Protein AF-A0A0B6XUL5-F1 (afdb_monomer)

Structure (mmCIF, N/CA/C/O backbone):
data_AF-A0A0B6XUL5-F1
#
_entry.id   AF-A0A0B6XUL5-F1
#
loop_
_atom_site.group_PDB
_atom_site.id
_atom_site.type_symbol
_atom_site.label_atom_id
_atom_site.label_alt_id
_atom_site.label_comp_id
_atom_site.label_asym_id
_atom_site.label_entity_id
_atom_site.label_seq_id
_atom_site.pdbx_PDB_ins_code
_atom_site.Cartn_x
_atom_site.Cartn_y
_atom_site.Cartn_z
_atom_site.occupancy
_atom_site.B_iso_or_equiv
_atom_site.auth_seq_id
_atom_site.auth_comp_id
_atom_site.auth_asym_id
_atom_site.auth_atom_id
_atom_site.pdbx_PDB_model_num
ATOM 1 N N . THR A 1 1 ? 9.939 3.123 -49.275 1.00 38.72 1 THR A N 1
ATOM 2 C CA . THR A 1 1 ? 10.089 4.215 -48.293 1.00 38.72 1 THR A CA 1
ATOM 3 C C . THR A 1 1 ? 10.176 3.565 -46.933 1.00 38.72 1 THR A C 1
ATOM 5 O O . THR A 1 1 ? 9.162 3.122 -46.413 1.00 38.72 1 THR A O 1
ATOM 8 N N . ALA A 1 2 ? 11.396 3.296 -46.470 1.00 46.31 2 ALA A N 1
ATOM 9 C CA . ALA A 1 2 ? 11.623 2.511 -45.262 1.00 46.31 2 ALA A CA 1
ATOM 10 C C . ALA A 1 2 ? 11.277 3.372 -44.044 1.00 46.31 2 ALA A C 1
ATOM 12 O O . ALA A 1 2 ? 11.839 4.451 -43.887 1.00 46.31 2 ALA A O 1
ATOM 13 N N . ALA A 1 3 ? 10.323 2.921 -43.231 1.00 58.12 3 ALA A N 1
ATOM 14 C CA . ALA A 1 3 ? 10.054 3.530 -41.939 1.00 58.12 3 ALA A CA 1
ATOM 15 C C . ALA A 1 3 ? 11.322 3.405 -41.082 1.00 58.12 3 ALA A C 1
ATOM 17 O O . ALA A 1 3 ? 11.809 2.299 -40.845 1.00 58.12 3 ALA A O 1
ATOM 18 N N . GLU A 1 4 ? 11.881 4.541 -40.680 1.00 56.44 4 GLU A N 1
ATOM 19 C CA . GLU A 1 4 ? 12.996 4.625 -39.745 1.00 56.44 4 GLU A CA 1
ATOM 20 C C . GLU A 1 4 ? 12.619 3.874 -38.461 1.00 56.44 4 GLU A C 1
ATOM 22 O O . GLU A 1 4 ? 11.675 4.234 -37.757 1.00 56.44 4 GLU A O 1
ATOM 27 N N . LYS A 1 5 ? 13.301 2.757 -38.193 1.00 61.59 5 LYS A N 1
ATOM 28 C CA . LYS A 1 5 ? 13.048 1.922 -37.018 1.00 61.59 5 LYS A CA 1
ATOM 29 C C . LYS A 1 5 ? 13.690 2.614 -35.821 1.00 61.59 5 LYS A C 1
ATOM 31 O O . LYS A 1 5 ? 14.848 2.347 -35.508 1.00 61.59 5 LYS A O 1
ATOM 36 N N . LEU A 1 6 ? 12.952 3.534 -35.202 1.00 65.94 6 LEU A N 1
ATOM 37 C CA . LEU A 1 6 ? 13.371 4.187 -33.965 1.00 65.94 6 LEU A CA 1
ATOM 38 C C . LEU A 1 6 ? 13.800 3.102 -32.956 1.00 65.94 6 LEU A C 1
ATOM 40 O O . LEU A 1 6 ? 13.073 2.113 -32.792 1.00 65.94 6 LEU A O 1
ATOM 44 N N . PRO A 1 7 ? 14.981 3.223 -32.321 1.00 68.62 7 PRO A N 1
ATOM 45 C CA . PRO A 1 7 ? 15.407 2.272 -31.304 1.00 68.62 7 PRO A CA 1
ATOM 46 C C . PRO A 1 7 ? 14.345 2.223 -30.204 1.00 68.62 7 PRO A C 1
ATOM 48 O O . PRO A 1 7 ? 13.855 3.261 -29.764 1.00 68.62 7 PRO A O 1
ATOM 51 N N . VAL A 1 8 ? 13.953 1.011 -29.797 1.00 66.94 8 VAL A N 1
ATOM 52 C CA . VAL A 1 8 ? 12.979 0.817 -28.712 1.00 66.94 8 VAL A CA 1
ATOM 53 C C . VAL A 1 8 ? 13.486 1.572 -27.476 1.00 66.94 8 VAL A C 1
ATOM 55 O O . VAL A 1 8 ? 14.565 1.216 -26.997 1.00 66.94 8 VAL A O 1
ATOM 58 N N . PRO A 1 9 ? 12.750 2.581 -26.963 1.00 69.81 9 PRO A N 1
ATOM 59 C CA . PRO A 1 9 ? 13.262 3.509 -25.948 1.00 69.81 9 PRO A CA 1
ATOM 60 C C . PRO A 1 9 ? 13.766 2.832 -24.667 1.00 69.81 9 PRO A C 1
ATOM 62 O O . PRO A 1 9 ? 14.695 3.327 -24.039 1.00 69.81 9 PRO A O 1
ATOM 65 N N . ASP A 1 10 ? 13.197 1.671 -24.322 1.00 69.81 10 ASP A N 1
ATOM 66 C CA . ASP A 1 10 ? 13.392 1.026 -23.017 1.00 69.81 10 ASP A CA 1
ATOM 67 C C . ASP A 1 10 ? 14.180 -0.296 -23.070 1.00 69.81 10 ASP A C 1
ATOM 69 O O . ASP A 1 10 ? 14.289 -0.989 -22.059 1.00 69.81 10 ASP A O 1
ATOM 73 N N . GLY A 1 11 ? 14.671 -0.725 -24.242 1.00 76.69 11 GLY A N 1
ATOM 74 C CA . GLY A 1 11 ? 15.486 -1.949 -24.374 1.00 76.69 11 GLY A CA 1
ATOM 75 C C . GLY A 1 11 ? 14.820 -3.255 -23.898 1.00 76.69 11 GLY A C 1
ATOM 76 O O . GLY A 1 11 ? 15.504 -4.251 -23.680 1.00 76.69 11 GLY A O 1
ATOM 77 N N . GLY A 1 12 ? 13.493 -3.261 -23.720 1.00 82.25 12 GLY A N 1
ATOM 78 C CA . GLY A 1 12 ? 12.738 -4.386 -23.163 1.00 82.25 12 GLY A CA 1
ATOM 79 C C . GLY A 1 12 ? 12.492 -4.320 -21.651 1.00 82.25 12 GLY A C 1
ATOM 80 O O . GLY A 1 12 ? 11.839 -5.212 -21.132 1.00 82.25 12 GLY A O 1
ATOM 81 N N . TYR A 1 13 ? 12.920 -3.279 -20.931 1.00 86.31 13 TYR A N 1
ATOM 82 C CA . TYR A 1 13 ? 12.685 -3.142 -19.481 1.00 86.31 13 TYR A CA 1
ATOM 83 C C . TYR A 1 13 ? 11.209 -2.902 -19.102 1.00 86.31 13 TYR A C 1
ATOM 85 O O . TYR A 1 13 ? 10.812 -3.106 -17.955 1.00 86.31 13 TYR A O 1
ATOM 93 N N . GLY A 1 14 ? 10.364 -2.533 -20.071 1.00 88.75 14 GLY A N 1
ATOM 94 C CA . GLY A 1 14 ? 8.947 -2.240 -19.844 1.00 88.75 14 GLY A CA 1
ATOM 95 C C . GLY A 1 14 ? 8.170 -3.357 -19.134 1.00 88.75 14 GLY A C 1
ATOM 96 O O . GLY A 1 14 ? 7.261 -3.063 -18.362 1.00 88.75 14 GLY A O 1
ATOM 97 N N . TRP A 1 15 ? 8.546 -4.633 -19.298 1.00 89.62 15 TRP A N 1
ATOM 98 C CA . TRP A 1 15 ? 7.855 -5.727 -18.603 1.00 89.62 15 TRP A CA 1
ATOM 99 C C . TRP A 1 15 ? 8.102 -5.730 -17.087 1.00 89.62 15 TRP A C 1
ATOM 101 O O . TRP A 1 15 ? 7.190 -6.061 -16.330 1.00 89.62 15 TRP A O 1
ATOM 111 N N . PHE A 1 16 ? 9.284 -5.310 -16.623 1.00 92.31 16 PHE A N 1
ATOM 112 C CA . PHE A 1 16 ? 9.561 -5.155 -15.191 1.00 92.31 16 PHE A CA 1
ATOM 113 C C . PHE A 1 1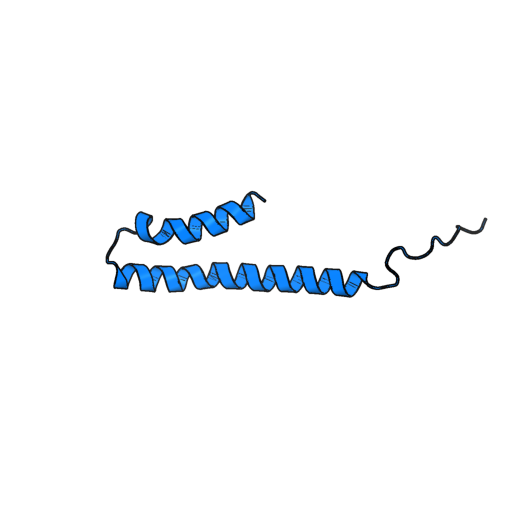6 ? 8.746 -4.013 -14.590 1.00 92.31 16 PHE A C 1
ATOM 115 O O . PHE A 1 16 ? 8.254 -4.134 -13.470 1.00 92.31 16 PHE A O 1
ATOM 122 N N . VAL A 1 17 ? 8.559 -2.929 -15.348 1.00 92.81 17 VAL A N 1
ATOM 123 C CA . VAL A 1 17 ? 7.712 -1.802 -14.937 1.00 92.81 17 VAL A C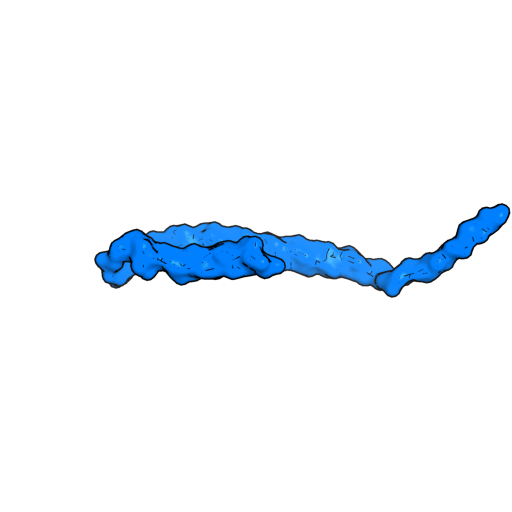A 1
ATOM 124 C C . VAL A 1 17 ? 6.262 -2.261 -14.792 1.00 92.81 17 VAL A C 1
ATOM 126 O O . VAL A 1 17 ? 5.650 -2.019 -13.755 1.00 92.81 17 VAL A O 1
ATOM 129 N N . VAL A 1 18 ? 5.730 -3.002 -15.771 1.00 94.19 18 VAL A N 1
ATOM 130 C CA . VAL A 1 18 ? 4.365 -3.554 -15.712 1.00 94.19 18 VAL A CA 1
ATOM 131 C C . VAL A 1 18 ? 4.198 -4.514 -14.531 1.00 94.19 18 VAL A C 1
ATOM 133 O O . VAL A 1 18 ? 3.209 -4.416 -13.803 1.00 94.19 18 VAL A O 1
ATOM 136 N N . LEU A 1 19 ? 5.167 -5.405 -14.298 1.00 96.38 19 LEU A N 1
ATOM 137 C CA . LEU A 1 19 ? 5.150 -6.315 -13.151 1.00 96.38 19 LEU A CA 1
ATOM 138 C C . LEU A 1 19 ? 5.181 -5.548 -11.821 1.00 96.38 19 LEU A C 1
ATOM 140 O O . LEU A 1 19 ? 4.415 -5.866 -10.912 1.00 96.38 19 LEU A O 1
ATOM 144 N N . GLY A 1 20 ? 6.021 -4.516 -11.717 1.00 96.06 20 GLY A N 1
ATOM 145 C CA . GLY A 1 20 ? 6.084 -3.642 -10.547 1.00 96.06 20 GLY A CA 1
ATOM 146 C C . GLY A 1 20 ? 4.759 -2.921 -10.299 1.00 96.06 20 GLY A C 1
ATOM 147 O O . GLY A 1 20 ? 4.241 -2.952 -9.184 1.00 96.06 20 GLY A O 1
ATOM 148 N N . CYS A 1 21 ? 4.153 -2.346 -11.340 1.00 94.94 21 CYS A N 1
ATOM 149 C CA . CYS A 1 21 ? 2.833 -1.724 -11.251 1.00 94.94 21 CYS A CA 1
ATOM 150 C C . CYS A 1 21 ? 1.762 -2.723 -10.794 1.00 94.94 21 CYS A C 1
ATOM 152 O O . CYS A 1 21 ? 0.954 -2.389 -9.926 1.00 94.94 21 CYS A O 1
ATOM 154 N N . PHE A 1 22 ? 1.765 -3.942 -11.336 1.00 95.69 22 PHE A N 1
ATOM 155 C CA . PHE A 1 22 ? 0.828 -4.994 -10.947 1.00 95.69 22 PHE A CA 1
ATOM 156 C C . PHE A 1 22 ? 0.974 -5.372 -9.468 1.00 95.69 22 PHE A C 1
ATOM 158 O O . PHE A 1 22 ? -0.011 -5.356 -8.730 1.00 95.69 22 PHE A O 1
ATOM 165 N N . LEU A 1 23 ? 2.199 -5.648 -9.011 1.00 96.75 23 LEU A N 1
ATOM 166 C CA . LEU A 1 23 ? 2.466 -6.013 -7.618 1.00 96.75 23 LEU A CA 1
ATOM 167 C C . LEU A 1 23 ? 2.071 -4.895 -6.648 1.00 96.75 23 LEU A C 1
ATOM 169 O O . LEU A 1 23 ? 1.441 -5.176 -5.629 1.00 96.75 23 LEU A O 1
ATOM 173 N N . SER A 1 24 ? 2.360 -3.637 -6.986 1.00 94.69 24 SER A N 1
ATOM 174 C CA . SER A 1 24 ? 1.932 -2.484 -6.187 1.00 94.69 24 SER A CA 1
ATOM 175 C C . SER A 1 24 ? 0.412 -2.440 -6.016 1.00 94.69 24 SER A C 1
ATOM 177 O O . SER A 1 24 ? -0.072 -2.264 -4.900 1.00 94.69 24 SER A O 1
ATOM 179 N N . HIS A 1 25 ? -0.357 -2.672 -7.085 1.00 91.88 25 HIS A N 1
ATOM 180 C CA . HIS A 1 25 ? -1.821 -2.703 -7.000 1.00 91.88 25 HIS A CA 1
ATOM 181 C C . HIS A 1 25 ? -2.338 -3.875 -6.161 1.00 91.88 25 HIS A C 1
ATOM 183 O O . HIS A 1 25 ? -3.271 -3.693 -5.379 1.00 91.88 25 HIS A O 1
ATOM 189 N N . VAL A 1 26 ? -1.725 -5.056 -6.283 1.00 95.06 26 VAL A N 1
ATOM 190 C CA . VAL A 1 26 ? -2.092 -6.236 -5.485 1.00 95.06 26 VAL A CA 1
ATOM 191 C C . VAL A 1 26 ? -1.836 -5.997 -3.997 1.00 95.06 26 VAL A C 1
ATOM 193 O O . VAL A 1 26 ? -2.700 -6.300 -3.175 1.00 95.06 26 VAL A O 1
ATOM 196 N N . ILE A 1 27 ? -0.681 -5.430 -3.641 1.00 93.94 27 ILE A N 1
ATOM 197 C CA . ILE A 1 27 ? -0.332 -5.144 -2.244 1.00 93.94 27 ILE A CA 1
ATOM 198 C C . ILE A 1 27 ? -1.291 -4.1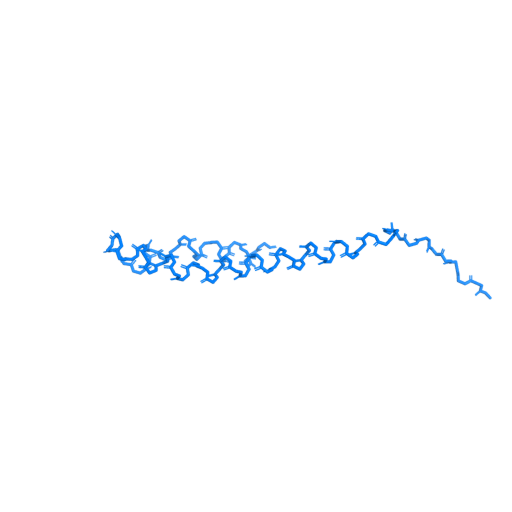07 -1.661 1.00 93.94 27 ILE A C 1
ATOM 200 O O . ILE A 1 27 ? -1.846 -4.335 -0.587 1.00 93.94 27 ILE A O 1
ATOM 204 N N . ILE A 1 28 ? -1.529 -3.002 -2.373 1.00 91.00 28 ILE A N 1
ATOM 205 C CA . ILE A 1 28 ? -2.418 -1.939 -1.891 1.00 91.00 28 ILE A CA 1
ATOM 206 C C . ILE A 1 28 ? -3.850 -2.460 -1.724 1.00 91.00 28 ILE A C 1
ATOM 208 O O . ILE A 1 28 ? -4.434 -2.289 -0.657 1.00 91.00 28 ILE A O 1
ATOM 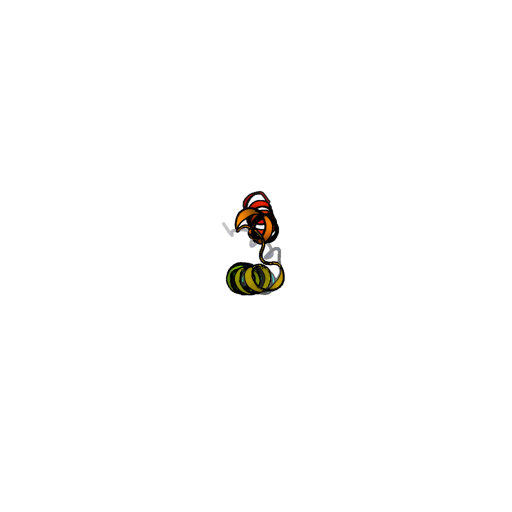212 N N . GLY A 1 29 ? -4.388 -3.174 -2.719 1.00 89.56 29 GLY A N 1
ATOM 213 C CA . GLY A 1 29 ? -5.720 -3.777 -2.610 1.00 89.56 29 GLY A CA 1
ATOM 214 C C . GLY A 1 29 ? -5.815 -4.833 -1.499 1.00 89.56 29 GLY A C 1
ATOM 215 O O . GLY A 1 29 ? -6.856 -4.982 -0.860 1.00 89.56 29 GLY A O 1
ATOM 216 N N . GLY A 1 30 ? -4.722 -5.550 -1.221 1.00 90.44 30 GLY A N 1
ATOM 217 C CA . GLY A 1 30 ? -4.636 -6.467 -0.086 1.00 90.44 30 GLY A CA 1
ATOM 218 C C . GLY A 1 30 ? -4.704 -5.750 1.264 1.00 90.44 30 GLY A C 1
ATOM 219 O O . GLY A 1 30 ? -5.426 -6.199 2.154 1.00 90.44 30 GLY A O 1
ATOM 220 N N . LEU A 1 31 ? -3.991 -4.630 1.413 1.00 88.44 31 LEU A N 1
ATOM 221 C CA . LEU A 1 31 ? -3.986 -3.824 2.638 1.00 88.44 31 LEU A CA 1
ATOM 222 C C . LEU A 1 31 ? -5.372 -3.246 2.946 1.00 88.44 31 LEU A C 1
ATOM 224 O O . LEU A 1 31 ? -5.858 -3.440 4.058 1.00 88.44 31 LEU A O 1
ATOM 228 N N . GLU A 1 32 ? -6.054 -2.672 1.953 1.00 88.06 32 GLU A N 1
ATOM 229 C CA . GLU A 1 32 ? -7.421 -2.146 2.120 1.00 88.06 32 GLU A CA 1
ATOM 230 C C . GLU A 1 32 ? -8.402 -3.216 2.617 1.00 88.06 32 GLU A C 1
ATOM 232 O O . GLU A 1 32 ? -9.284 -2.957 3.435 1.00 88.06 32 GLU A O 1
ATOM 237 N N . ARG A 1 33 ? -8.243 -4.462 2.156 1.00 88.88 33 ARG A N 1
ATOM 238 C CA . ARG A 1 33 ? -9.098 -5.568 2.597 1.00 88.88 33 ARG A CA 1
ATOM 239 C C . ARG A 1 33 ? -8.811 -5.991 4.040 1.00 88.88 33 ARG A C 1
ATOM 241 O O . ARG A 1 33 ? -9.731 -6.415 4.742 1.00 88.88 33 ARG A O 1
ATOM 248 N N . ASN A 1 34 ? -7.560 -5.881 4.485 1.00 91.31 34 ASN A N 1
ATOM 249 C CA . ASN A 1 34 ? -7.164 -6.200 5.856 1.00 91.31 34 ASN A CA 1
ATOM 250 C C . ASN A 1 34 ? -7.662 -5.153 6.864 1.00 91.31 34 ASN A C 1
ATOM 252 O O . ASN A 1 34 ? -7.970 -5.519 8.002 1.00 91.31 34 ASN A O 1
ATOM 256 N N . ASP A 1 35 ? -7.818 -3.889 6.454 1.00 86.88 35 ASP A N 1
ATOM 257 C CA . ASP A 1 35 ? -8.328 -2.809 7.313 1.00 86.88 35 ASP A CA 1
ATOM 258 C C . ASP A 1 35 ? -9.691 -3.144 7.934 1.00 86.88 35 ASP A C 1
ATOM 260 O O . ASP A 1 35 ? -9.951 -2.799 9.087 1.00 86.88 35 ASP A O 1
ATOM 264 N N . GLY A 1 36 ? -10.539 -3.904 7.232 1.00 88.56 36 GLY A N 1
ATOM 265 C CA . GLY A 1 36 ? -11.815 -4.379 7.776 1.00 88.56 36 GLY A CA 1
ATOM 266 C C . GLY A 1 36 ? -11.663 -5.318 8.982 1.00 88.56 36 GLY A C 1
ATOM 267 O O . GLY A 1 36 ? -12.442 -5.242 9.936 1.00 88.56 36 GLY A O 1
ATOM 268 N N . VAL A 1 37 ? -10.640 -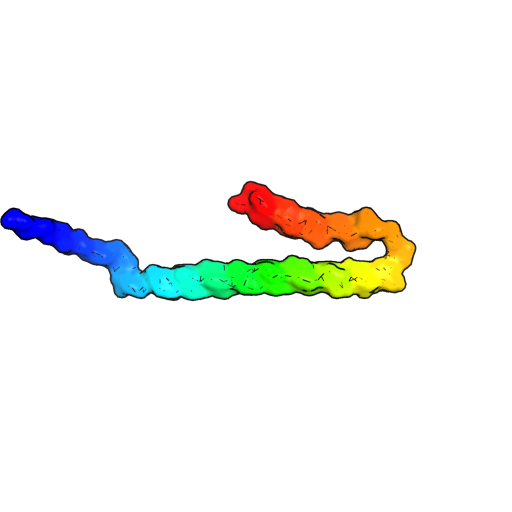6.179 8.982 1.00 92.69 37 VAL A N 1
ATOM 269 C CA . VAL A 1 37 ? -10.350 -7.092 10.101 1.00 92.69 37 VAL A CA 1
ATOM 270 C C . VAL A 1 37 ? -9.721 -6.324 11.265 1.00 92.69 37 VAL A C 1
ATOM 272 O O . VAL A 1 37 ? -10.098 -6.537 12.420 1.00 92.69 37 VAL A O 1
ATOM 275 N N . TYR A 1 38 ? -8.809 -5.391 10.974 1.00 91.19 38 TYR A N 1
ATOM 276 C CA . TYR A 1 38 ? -8.215 -4.519 11.990 1.00 91.19 38 TYR A CA 1
ATOM 277 C C . TYR A 1 38 ? -9.255 -3.620 12.657 1.00 91.19 38 TYR A C 1
ATOM 279 O O . TYR A 1 38 ? -9.246 -3.488 13.880 1.00 91.19 38 TYR A O 1
ATOM 287 N N . TYR A 1 39 ? -10.199 -3.076 11.890 1.00 92.19 39 TYR A N 1
ATOM 288 C CA . TYR A 1 39 ? -11.314 -2.296 12.419 1.00 92.19 39 TYR A CA 1
ATOM 289 C C . TYR A 1 39 ? -12.115 -3.085 13.462 1.00 92.19 39 TYR A C 1
ATOM 291 O O . TYR A 1 39 ? -12.405 -2.559 14.539 1.00 92.19 39 TYR A O 1
ATOM 299 N N . LEU A 1 40 ? -12.422 -4.360 13.191 1.00 92.94 40 LEU A N 1
ATOM 300 C CA . LEU A 1 40 ? -13.133 -5.211 14.146 1.00 92.94 40 LEU A CA 1
ATOM 301 C C . LEU A 1 40 ? -12.331 -5.401 15.443 1.00 92.94 40 LEU A C 1
ATOM 303 O O . LEU A 1 40 ? -12.881 -5.238 16.531 1.00 92.94 40 LEU A O 1
ATOM 307 N N . GLN A 1 41 ? -11.031 -5.683 15.332 1.00 93.56 41 GLN A N 1
ATOM 308 C CA . GLN A 1 41 ? -10.146 -5.850 16.491 1.00 93.56 41 GLN A CA 1
ATOM 309 C C . GLN A 1 41 ? -10.017 -4.561 17.314 1.00 93.56 41 GLN A C 1
ATOM 311 O O . GLN A 1 41 ? -10.076 -4.594 18.544 1.00 93.56 41 GLN A O 1
ATOM 316 N N . PHE A 1 42 ? -9.884 -3.409 16.656 1.00 91.94 42 PHE A N 1
ATOM 317 C CA . PHE A 1 42 ? -9.818 -2.118 17.336 1.00 91.94 42 PHE A CA 1
ATOM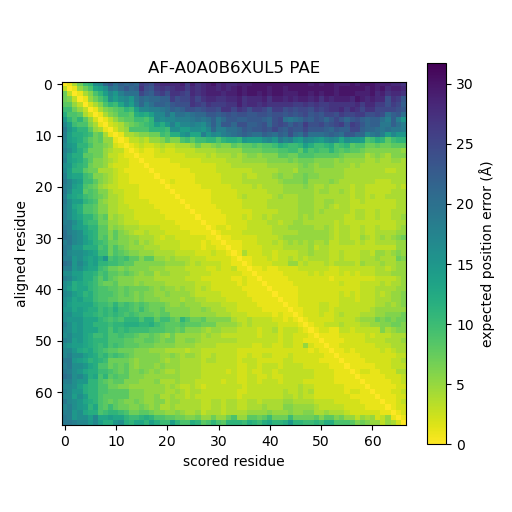 318 C C . PHE A 1 42 ? -11.136 -1.752 18.008 1.00 91.94 42 PHE A C 1
ATOM 320 O O . PHE A 1 42 ? -11.120 -1.235 19.126 1.00 91.94 42 PHE A O 1
ATOM 327 N N . LYS A 1 43 ? -12.272 -2.081 17.389 1.00 93.31 43 LYS A N 1
ATOM 328 C CA . LYS A 1 43 ? -13.586 -1.865 17.995 1.00 93.31 43 LYS A CA 1
ATOM 329 C C . LYS A 1 43 ? -13.728 -2.668 19.290 1.00 93.31 43 LYS A C 1
ATOM 331 O O . LYS A 1 43 ? -14.185 -2.120 20.286 1.00 93.31 43 LYS A O 1
ATOM 336 N N . THR A 1 44 ? -13.293 -3.930 19.298 1.00 93.12 44 THR A N 1
ATOM 337 C CA . THR A 1 44 ? -13.314 -4.775 20.504 1.00 93.12 44 THR A CA 1
ATOM 338 C C . THR A 1 44 ? -12.322 -4.301 21.566 1.00 93.12 44 THR A C 1
ATOM 340 O O . THR A 1 44 ? -12.638 -4.345 22.746 1.00 93.12 44 THR A O 1
ATOM 343 N N . LYS A 1 45 ? -11.130 -3.838 21.174 1.00 94.62 45 LYS A N 1
ATOM 344 C CA . LYS A 1 45 ? -10.084 -3.441 22.128 1.00 94.62 45 LYS A CA 1
ATOM 345 C C . LYS A 1 45 ? -10.330 -2.085 22.791 1.00 94.62 45 LYS A C 1
ATOM 347 O O . LYS A 1 45 ? -9.992 -1.919 23.958 1.00 94.62 45 LYS A O 1
ATOM 352 N N . PHE A 1 46 ? -10.829 -1.108 22.038 1.00 93.00 46 PHE A N 1
ATOM 353 C CA . PHE A 1 46 ? -10.982 0.271 22.511 1.00 93.00 46 PHE A CA 1
ATOM 354 C C . PHE A 1 46 ? -12.428 0.634 22.872 1.00 93.00 46 PHE A C 1
ATOM 356 O O . PHE A 1 46 ? -12.651 1.699 23.449 1.00 93.00 46 PHE A O 1
ATOM 363 N N . GLU A 1 47 ? -13.399 -0.214 22.512 1.00 93.12 47 GLU A N 1
ATOM 364 C CA . GLU A 1 47 ? -14.834 -0.029 22.787 1.00 93.12 47 GLU A CA 1
ATOM 365 C C . GLU A 1 47 ? -15.366 1.354 22.363 1.00 93.12 47 GLU A C 1
A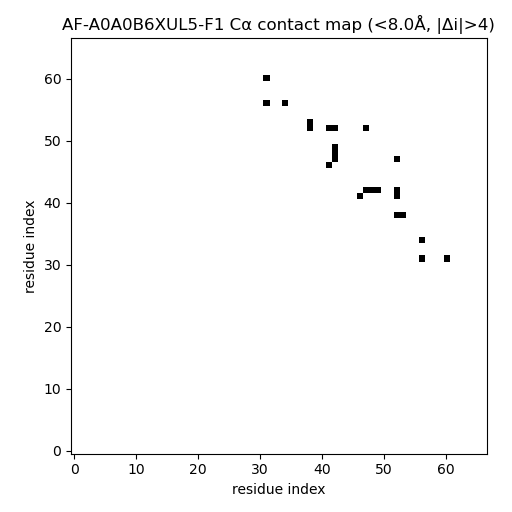TOM 367 O O . GLU A 1 47 ? -16.269 1.924 22.970 1.00 93.12 47 GLU A O 1
ATOM 372 N N . GLN A 1 48 ? -14.784 1.919 21.303 1.00 93.25 48 GLN A N 1
ATOM 373 C CA . GLN A 1 48 ? -15.151 3.233 20.781 1.00 93.25 48 GLN A CA 1
ATOM 374 C C . GLN A 1 48 ? -16.262 3.147 19.728 1.00 93.25 48 GLN A C 1
ATOM 376 O O . GLN A 1 48 ? -16.625 2.077 19.227 1.00 93.25 48 GLN A O 1
ATOM 381 N N . SER A 1 49 ? -16.805 4.314 19.373 1.00 93.25 49 SER A N 1
ATOM 382 C CA . SER A 1 49 ? -17.773 4.438 18.286 1.00 93.25 49 SER A CA 1
ATOM 383 C C . SER A 1 49 ? -17.161 4.064 16.933 1.00 93.25 49 SER A C 1
ATOM 385 O O . SER A 1 49 ? -15.957 4.197 16.700 1.00 93.25 49 SER A O 1
ATOM 387 N N . ALA A 1 50 ? -18.021 3.641 16.003 1.00 90.19 50 ALA A N 1
ATOM 388 C CA . ALA A 1 50 ? -17.615 3.244 14.657 1.00 90.19 50 ALA A CA 1
ATOM 389 C C . ALA A 1 50 ? -16.811 4.340 13.941 1.00 90.19 50 ALA A C 1
ATOM 391 O O . ALA A 1 50 ? -15.831 4.048 13.264 1.00 90.19 50 ALA A O 1
ATOM 392 N N . GLN A 1 51 ? -17.186 5.605 14.132 1.00 92.88 51 GLN A N 1
ATOM 393 C CA . GLN A 1 51 ? -16.533 6.756 13.515 1.00 92.88 51 GLN A CA 1
ATOM 394 C C . GLN A 1 51 ? -15.085 6.920 13.999 1.00 92.88 51 GLN A C 1
ATOM 396 O O . GLN A 1 51 ? -14.182 7.101 13.184 1.00 92.88 51 GLN A O 1
ATOM 401 N N . ILE A 1 52 ? -14.849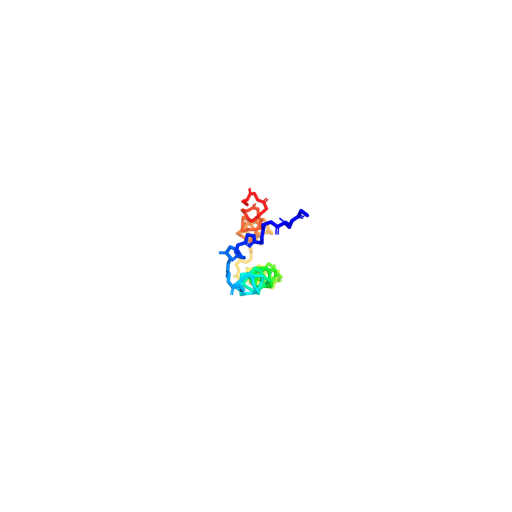 6.812 15.312 1.00 93.12 52 ILE A N 1
ATOM 402 C CA . ILE A 1 52 ? -13.516 6.986 15.912 1.00 93.12 52 ILE A CA 1
ATOM 403 C C . ILE A 1 52 ? -12.586 5.815 15.574 1.00 93.12 52 ILE A C 1
ATOM 405 O O . ILE A 1 52 ? -11.376 5.999 15.465 1.00 93.12 52 ILE A O 1
ATOM 409 N N . THR A 1 53 ? -13.126 4.619 15.359 1.00 93.88 53 THR A N 1
ATOM 410 C CA . THR A 1 53 ? -12.318 3.459 14.964 1.00 93.88 53 THR A CA 1
ATOM 411 C C . THR A 1 53 ? -12.081 3.382 13.449 1.00 93.88 53 THR A C 1
ATOM 413 O O . THR A 1 53 ? -11.040 2.884 13.029 1.00 93.88 53 THR A O 1
ATOM 416 N N . ALA A 1 54 ? -13.004 3.875 12.614 1.00 92.75 54 ALA A N 1
ATOM 417 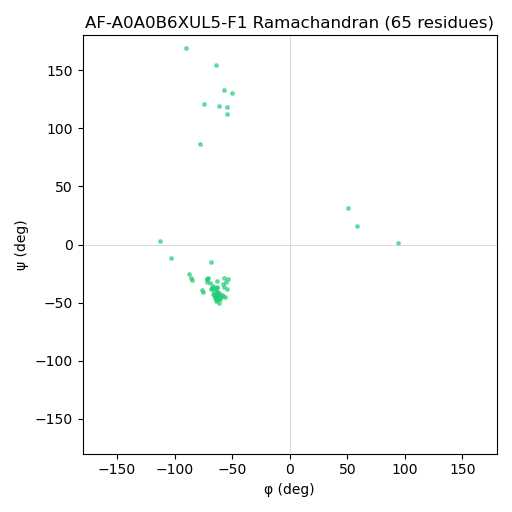C CA . ALA A 1 54 ? -12.926 3.738 11.154 1.00 92.75 54 ALA A CA 1
ATOM 418 C C . ALA A 1 54 ? -12.123 4.841 10.440 1.00 92.75 54 ALA A C 1
ATOM 420 O O . ALA A 1 54 ? -11.608 4.597 9.347 1.00 92.75 54 ALA A O 1
ATOM 421 N N . TRP A 1 55 ? -12.007 6.047 11.015 1.00 93.06 55 TRP A N 1
ATOM 422 C CA . TRP A 1 55 ? -11.375 7.182 10.323 1.00 93.06 55 TRP A CA 1
ATOM 423 C C . TRP A 1 55 ? -9.922 6.949 9.860 1.00 93.06 55 TRP A C 1
ATOM 425 O O . TRP A 1 55 ? -9.600 7.452 8.782 1.00 93.06 55 TRP A O 1
ATOM 435 N N . PRO A 1 56 ? -9.047 6.184 10.556 1.00 90.94 56 PRO A N 1
ATOM 436 C CA . PRO A 1 56 ? -7.676 5.989 10.086 1.00 90.94 56 PRO A CA 1
ATOM 437 C C . PRO A 1 56 ? -7.626 5.217 8.761 1.00 90.94 56 PRO A C 1
ATOM 439 O O . PRO A 1 56 ? -6.949 5.647 7.831 1.00 90.94 56 PRO A O 1
ATOM 442 N N . GLY A 1 57 ? -8.400 4.130 8.636 1.00 90.56 57 GLY A N 1
ATOM 443 C CA . GLY A 1 57 ? -8.507 3.370 7.382 1.00 90.56 57 GLY A CA 1
ATOM 444 C C . GLY A 1 57 ? -9.193 4.174 6.270 1.00 90.56 57 GLY A C 1
ATOM 445 O O . GLY A 1 57 ? -8.780 4.135 5.108 1.00 90.56 57 GLY A O 1
ATOM 446 N N . ALA A 1 58 ? -10.190 4.991 6.630 1.00 91.50 58 ALA A N 1
ATOM 447 C CA . ALA A 1 58 ? -10.861 5.880 5.684 1.00 91.50 58 ALA A CA 1
ATOM 448 C C . ALA A 1 58 ? -9.923 6.962 5.116 1.00 91.50 58 ALA A C 1
ATOM 450 O O . ALA A 1 58 ? -10.003 7.269 3.926 1.00 91.50 58 ALA A O 1
ATOM 451 N N . LEU A 1 59 ? -9.008 7.516 5.922 1.00 93.00 59 LEU A N 1
ATOM 452 C CA . LEU A 1 59 ? -8.008 8.478 5.445 1.00 93.00 59 LEU A CA 1
ATOM 453 C C . LEU A 1 59 ? -7.045 7.859 4.434 1.00 93.00 59 LEU A C 1
ATOM 455 O O . LEU A 1 59 ? -6.782 8.476 3.405 1.00 93.00 59 LEU A O 1
ATOM 459 N N . VAL A 1 60 ? -6.550 6.647 4.699 1.00 90.00 60 VAL A N 1
ATOM 460 C CA . VAL A 1 60 ? -5.646 5.935 3.780 1.00 90.00 60 VAL A CA 1
ATOM 461 C C . VAL A 1 60 ? -6.334 5.689 2.435 1.00 90.00 60 VAL A C 1
ATOM 463 O O . VAL A 1 60 ? -5.771 6.003 1.385 1.00 90.00 60 VAL A O 1
ATOM 466 N N . SER A 1 61 ? -7.587 5.227 2.469 1.00 89.56 61 SER A N 1
ATOM 467 C CA . SER A 1 61 ? -8.397 5.003 1.263 1.00 89.56 61 SER A CA 1
ATOM 468 C C . SER A 1 61 ? -8.674 6.307 0.500 1.00 89.56 61 SER A C 1
ATOM 470 O O . SER A 1 61 ? -8.592 6.351 -0.726 1.00 89.56 61 SER A O 1
ATOM 472 N N . THR A 1 62 ? -8.960 7.396 1.222 1.00 92.38 62 THR A N 1
ATOM 473 C CA . THR A 1 62 ? -9.214 8.719 0.627 1.00 92.38 62 THR A CA 1
ATOM 474 C C . THR A 1 62 ? -7.959 9.288 -0.030 1.00 92.38 62 THR A C 1
ATOM 476 O O . THR A 1 62 ? -8.036 9.814 -1.137 1.00 92.38 62 THR A O 1
ATOM 479 N N . LEU A 1 63 ? -6.797 9.158 0.616 1.00 91.62 63 LEU A N 1
ATOM 480 C CA . LEU A 1 63 ? -5.526 9.638 0.078 1.00 91.62 63 LEU A CA 1
ATOM 481 C C . LEU A 1 63 ? -5.158 8.916 -1.221 1.00 91.62 63 LEU A C 1
ATOM 483 O O . LEU A 1 63 ? -4.748 9.562 -2.178 1.00 91.62 63 LEU A O 1
ATOM 487 N N . ARG A 1 64 ? -5.352 7.594 -1.270 1.00 87.00 64 ARG A N 1
ATOM 488 C CA . ARG A 1 64 ? -5.142 6.797 -2.485 1.00 87.00 64 ARG A CA 1
ATOM 489 C C . ARG A 1 64 ? -6.082 7.197 -3.621 1.00 87.00 64 ARG A C 1
ATOM 491 O O . ARG A 1 64 ? -5.683 7.129 -4.770 1.00 87.00 64 ARG A O 1
ATOM 498 N N . LEU A 1 65 ? -7.334 7.540 -3.324 1.00 87.88 65 LEU A N 1
ATOM 499 C CA . LEU A 1 65 ? -8.283 7.955 -4.360 1.00 87.88 65 LEU A CA 1
ATOM 500 C C . LEU A 1 65 ? -7.953 9.347 -4.922 1.00 87.88 65 LEU A C 1
ATOM 502 O O . LEU A 1 65 ? -8.295 9.641 -6.064 1.00 87.88 65 LEU A O 1
ATOM 506 N N . PHE A 1 66 ? -7.349 10.212 -4.105 1.00 89.31 66 PHE A N 1
ATOM 507 C CA . PHE A 1 66 ? -7.071 11.602 -4.461 1.00 89.31 66 PHE A CA 1
ATOM 508 C C . PHE A 1 66 ? -5.748 11.804 -5.219 1.00 89.31 66 PHE A C 1
ATOM 510 O O . PHE A 1 66 ? -5.647 12.759 -5.990 1.00 89.31 66 PHE A O 1
ATOM 517 N N . LEU A 1 67 ? -4.747 10.948 -4.985 1.00 75.56 67 LEU A N 1
ATOM 518 C CA . LEU A 1 67 ? -3.429 10.985 -5.635 1.00 75.56 67 LEU A CA 1
ATOM 519 C C . LEU A 1 67 ? -3.354 10.023 -6.824 1.00 75.56 67 LEU A C 1
ATOM 521 O O . LEU A 1 67 ? -2.784 10.437 -7.857 1.00 75.56 67 LEU A O 1
#

Mean predicted aligned error: 7.68 Å

Sequence (67 aa):
TAAEKLPVPDGGYGWFVVLGCFLSHVIIGGLERNDGVYYLQFKTKFEQSAQITAWPGALVSTLRLFL

Solvent-accessible surface area (backbone atoms only — not comparable to full-atom values): 4104 Å² total; per-residue (Å²): 135,81,78,80,80,72,75,68,92,58,83,75,52,59,60,59,53,52,50,50,55,49,51,52,51,52,51,54,56,50,50,62,60,46,44,62,58,50,38,53,53,47,36,72,74,66,70,55,57,69,67,79,55,44,47,68,59,50,49,56,55,50,51,64,73,74,107

Organism: NCBI:txid1028688

Foldseek 3Di:
DDDDPPPPPCVPCVVVVVVVVVVVVVVLVVVLVCLVVVLVVCCVPVVDDSCVSCVVSVVSVVVVVVD

Secondary structure (DSSP, 8-state):
-----PPPTTTTTHHHHHHHHHHHHHHHHHHHHHHHHHHHHHHHHH---HHHHHHHHHHHHHHHHH-

pLDDT: mean 86.52, std 12.23, range [38.72, 96.75]

Radius of gyration: 21.22 Å; Cα contacts (8 Å, |Δi|>4): 12; chains: 1; bounding box: 33×19×71 Å